Protein AF-A0A392QAY2-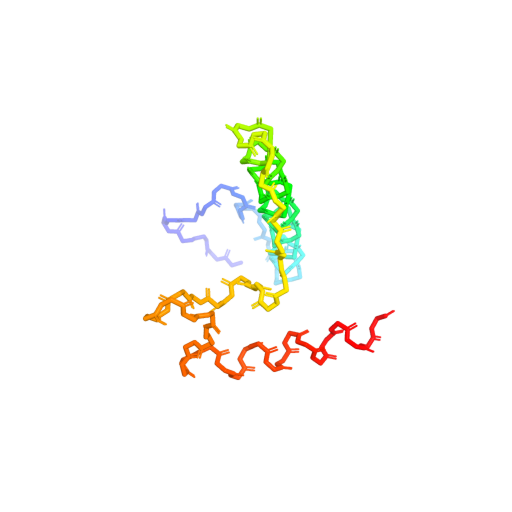F1 (afdb_monomer_lite)

Structure (mmCIF, N/CA/C/O backbone):
data_AF-A0A392QAY2-F1
#
_entry.id   AF-A0A392QAY2-F1
#
loop_
_atom_site.group_PDB
_atom_site.id
_atom_site.type_symbol
_atom_site.label_atom_id
_atom_site.label_alt_id
_atom_site.label_comp_id
_atom_site.label_asym_id
_atom_site.label_entity_id
_atom_site.label_seq_id
_atom_site.pdbx_PDB_ins_code
_atom_site.Cartn_x
_atom_site.Cartn_y
_atom_site.Cartn_z
_atom_site.occupancy
_atom_site.B_iso_or_equiv
_atom_site.auth_seq_id
_atom_site.auth_comp_id
_atom_site.auth_asym_id
_atom_site.auth_atom_id
_atom_site.pdbx_PDB_model_num
ATOM 1 N N . MET A 1 1 ? 17.845 -6.858 -27.250 1.00 67.00 1 MET A N 1
ATOM 2 C CA . MET A 1 1 ? 17.027 -8.064 -26.980 1.00 67.00 1 MET A CA 1
ATOM 3 C C . MET A 1 1 ? 15.867 -8.059 -27.965 1.00 67.00 1 MET A C 1
ATOM 5 O O . MET A 1 1 ? 15.474 -6.971 -28.364 1.00 67.00 1 MET A O 1
ATOM 9 N N . ALA A 1 2 ? 15.394 -9.215 -28.436 1.00 71.44 2 ALA A N 1
ATOM 10 C CA . ALA A 1 2 ? 14.178 -9.247 -29.256 1.00 71.44 2 ALA A CA 1
ATOM 11 C C . ALA A 1 2 ? 12.952 -9.062 -28.337 1.00 71.44 2 ALA A C 1
ATOM 13 O O . ALA A 1 2 ? 12.968 -9.643 -27.249 1.00 71.44 2 ALA A O 1
ATOM 14 N N . PRO A 1 3 ? 11.948 -8.256 -28.724 1.00 72.81 3 PRO A N 1
ATOM 15 C CA . PRO A 1 3 ? 10.779 -7.991 -27.887 1.00 72.81 3 PRO A CA 1
ATOM 16 C C . PRO A 1 3 ? 9.888 -9.234 -27.756 1.00 72.81 3 PRO A C 1
ATOM 18 O O . PRO A 1 3 ? 9.781 -10.028 -28.694 1.00 72.81 3 PRO A O 1
ATOM 21 N N . ALA A 1 4 ? 9.257 -9.393 -26.591 1.00 81.44 4 ALA A N 1
ATOM 22 C CA . ALA A 1 4 ? 8.235 -10.413 -26.355 1.00 81.44 4 ALA A CA 1
ATOM 23 C C . ALA A 1 4 ? 6.879 -9.976 -26.945 1.00 81.44 4 ALA A C 1
ATOM 25 O O . ALA A 1 4 ? 6.622 -8.783 -27.102 1.00 81.44 4 ALA A O 1
ATOM 26 N N . GLU A 1 5 ? 6.003 -10.929 -27.274 1.00 82.00 5 GLU A N 1
ATOM 27 C CA . GLU A 1 5 ? 4.677 -10.627 -27.846 1.00 82.00 5 GLU A CA 1
ATOM 28 C C . GLU A 1 5 ? 3.779 -9.831 -26.882 1.00 82.00 5 GLU A C 1
ATOM 30 O O . GLU A 1 5 ? 2.933 -9.053 -27.321 1.00 82.00 5 GLU A O 1
ATOM 35 N N . ASP A 1 6 ? 3.999 -9.982 -25.578 1.00 84.31 6 ASP A N 1
ATOM 36 C CA . ASP A 1 6 ? 3.299 -9.324 -24.476 1.00 84.31 6 ASP A CA 1
ATOM 37 C C . ASP A 1 6 ? 4.124 -8.194 -23.832 1.00 84.31 6 ASP A C 1
ATOM 39 O O . ASP A 1 6 ? 3.877 -7.800 -22.690 1.00 84.31 6 ASP A O 1
ATOM 43 N N . GLU A 1 7 ? 5.109 -7.649 -24.556 1.00 81.44 7 GLU A N 1
ATOM 44 C CA . GLU A 1 7 ? 5.958 -6.576 -24.045 1.00 81.44 7 GLU A CA 1
ATOM 45 C C . GLU A 1 7 ? 5.121 -5.343 -23.668 1.00 81.44 7 GLU A C 1
ATOM 47 O O . GLU A 1 7 ? 4.472 -4.710 -24.505 1.00 81.44 7 GLU A O 1
ATOM 52 N N . CYS A 1 8 ? 5.150 -5.000 -22.378 1.00 80.50 8 CYS A N 1
ATOM 53 C CA . CYS A 1 8 ? 4.420 -3.863 -21.841 1.00 80.50 8 CYS A CA 1
ATOM 54 C C . CYS A 1 8 ? 4.942 -2.550 -22.449 1.00 80.50 8 CYS A C 1
ATOM 56 O O . CYS A 1 8 ? 6.153 -2.349 -22.568 1.00 80.50 8 CYS A O 1
ATOM 58 N N . ASP A 1 9 ? 4.045 -1.612 -22.766 1.00 82.00 9 ASP A N 1
ATOM 59 C CA . ASP A 1 9 ? 4.404 -0.348 -23.431 1.00 82.00 9 ASP A CA 1
ATOM 60 C C . ASP A 1 9 ? 5.483 0.451 -22.676 1.00 82.00 9 ASP A C 1
ATOM 62 O O . ASP A 1 9 ? 6.266 1.176 -23.285 1.00 82.00 9 ASP A O 1
ATOM 66 N N . TYR A 1 10 ? 5.578 0.287 -21.353 1.00 76.75 10 TYR A N 1
ATOM 67 C CA . TYR A 1 10 ? 6.562 0.967 -20.508 1.00 76.75 10 TYR A CA 1
ATOM 68 C C . TYR A 1 10 ? 8.005 0.476 -20.660 1.00 76.75 10 TYR A C 1
ATOM 70 O O . TYR A 1 10 ? 8.903 1.165 -20.170 1.00 76.75 10 TYR A O 1
ATOM 78 N N . VAL A 1 11 ? 8.222 -0.691 -21.274 1.00 83.12 11 VAL A N 1
ATOM 79 C CA . VAL A 1 11 ? 9.552 -1.283 -21.513 1.00 83.12 11 VAL A CA 1
ATOM 80 C C . VAL A 1 11 ? 9.886 -1.414 -23.002 1.00 83.12 11 VAL A C 1
ATOM 82 O O . VAL A 1 11 ? 10.991 -1.827 -23.355 1.00 83.12 11 VAL A O 1
ATOM 85 N N . ARG A 1 12 ? 8.966 -1.007 -23.885 1.00 83.06 12 ARG A N 1
ATOM 86 C CA . ARG A 1 12 ? 9.168 -1.040 -25.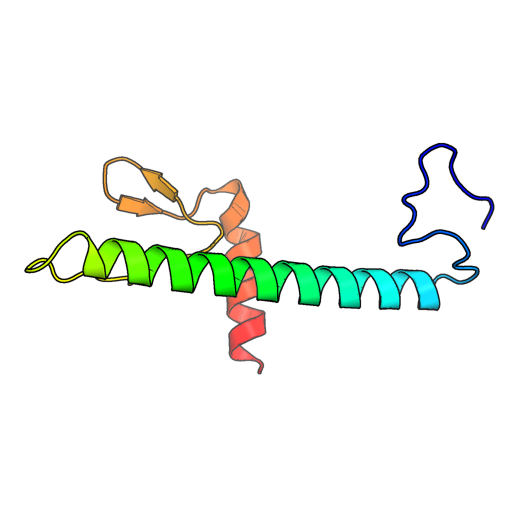333 1.00 83.06 12 ARG A CA 1
ATOM 87 C C . ARG A 1 12 ? 10.314 -0.111 -25.743 1.00 83.06 12 ARG A C 1
ATOM 89 O O . ARG A 1 12 ? 10.342 1.064 -25.385 1.00 83.06 12 ARG A O 1
ATOM 96 N N . GLY A 1 13 ? 11.239 -0.631 -26.549 1.00 83.06 13 GLY A N 1
ATOM 97 C CA . GLY A 1 13 ? 12.362 0.137 -27.102 1.00 83.06 13 GLY A CA 1
ATOM 98 C C . GLY A 1 13 ? 13.597 0.232 -26.202 1.00 83.06 13 GLY A C 1
ATOM 99 O O . GLY A 1 13 ? 14.588 0.823 -26.6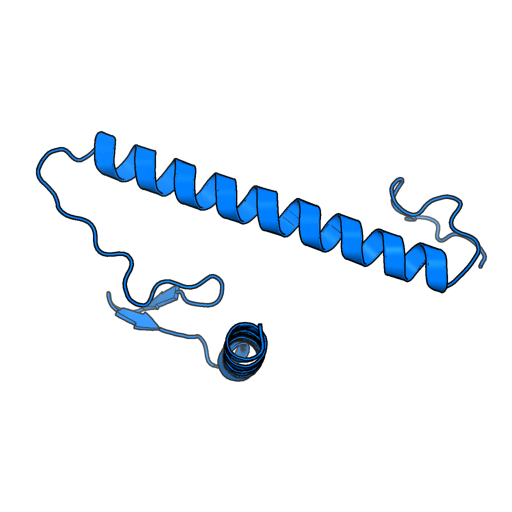25 1.00 83.06 13 GLY A O 1
ATOM 100 N N . LEU A 1 14 ? 13.584 -0.378 -25.012 1.00 88.94 14 LEU A N 1
ATOM 101 C CA . LEU A 1 14 ? 14.790 -0.529 -24.194 1.00 88.94 14 LEU A CA 1
ATOM 102 C C . LEU A 1 14 ? 15.720 -1.551 -24.864 1.00 88.94 14 LEU A C 1
ATOM 104 O O . LEU A 1 14 ? 15.328 -2.677 -25.172 1.00 88.94 14 LEU A O 1
ATOM 108 N N . THR A 1 15 ? 16.966 -1.162 -25.125 1.00 88.44 15 THR A N 1
ATOM 109 C CA . THR A 1 15 ? 17.901 -1.976 -25.921 1.00 88.44 15 THR A CA 1
ATOM 110 C C . THR A 1 15 ? 18.952 -2.676 -25.068 1.00 88.44 15 THR A C 1
ATOM 112 O O . THR A 1 15 ? 19.506 -3.702 -25.482 1.00 88.44 15 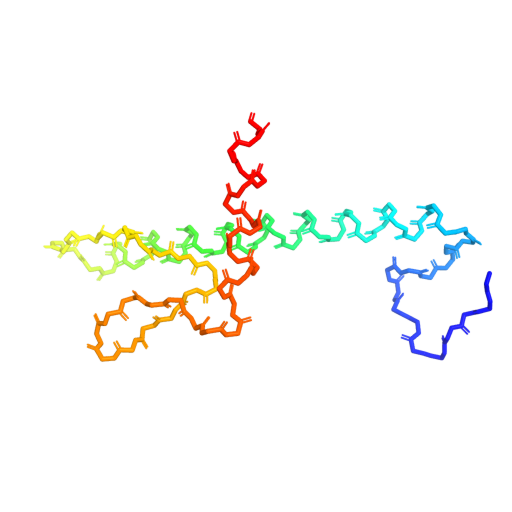THR A O 1
ATOM 115 N N . THR A 1 16 ? 19.181 -2.172 -23.854 1.00 90.00 16 THR A N 1
ATOM 116 C CA . THR A 1 16 ? 20.193 -2.654 -22.914 1.00 90.00 16 THR A CA 1
ATOM 117 C C . THR A 1 16 ? 19.588 -3.111 -21.584 1.00 90.00 16 THR A C 1
ATOM 119 O O . THR A 1 16 ? 18.510 -2.689 -21.169 1.00 90.00 16 THR A O 1
ATOM 122 N N . ARG A 1 17 ? 20.325 -3.963 -20.857 1.00 89.31 17 ARG A N 1
ATOM 123 C CA . ARG A 1 17 ? 19.962 -4.354 -19.484 1.00 89.31 17 ARG A CA 1
ATOM 124 C C . ARG A 1 17 ? 19.954 -3.156 -18.525 1.00 89.31 17 ARG A C 1
ATOM 126 O O . ARG A 1 17 ? 19.158 -3.149 -17.596 1.00 89.31 17 ARG A O 1
ATOM 133 N N . ALA A 1 18 ? 20.837 -2.177 -18.729 1.00 92.62 18 ALA A N 1
ATOM 134 C CA . ALA A 1 18 ? 20.929 -0.997 -17.871 1.00 92.62 18 ALA A CA 1
ATOM 135 C C . ALA A 1 18 ? 19.646 -0.154 -17.942 1.00 92.62 18 ALA A C 1
ATOM 137 O O . ALA A 1 18 ? 19.066 0.146 -16.904 1.00 92.62 18 ALA A O 1
ATOM 138 N N . GLU A 1 19 ? 19.160 0.117 -19.156 1.00 91.38 19 GLU A N 1
ATOM 139 C CA . GLU A 1 19 ? 17.902 0.836 -19.400 1.00 91.38 19 GLU A CA 1
ATOM 140 C C . GLU A 1 19 ? 16.693 0.114 -18.780 1.00 91.38 19 GLU A C 1
ATOM 142 O O . GLU A 1 19 ? 15.832 0.746 -18.170 1.00 91.38 19 GLU A O 1
ATOM 147 N N . LEU A 1 20 ? 16.643 -1.221 -18.875 1.00 90.44 20 LEU A N 1
ATOM 148 C CA . LEU A 1 20 ? 15.593 -2.021 -18.237 1.00 90.44 20 LEU A CA 1
ATOM 149 C C . LEU A 1 20 ? 15.621 -1.907 -16.708 1.00 90.44 20 LEU A C 1
ATOM 151 O O . LEU A 1 20 ? 14.580 -1.696 -16.091 1.00 90.44 20 LEU A O 1
ATOM 155 N N . VAL A 1 21 ? 16.801 -2.025 -16.092 1.00 90.62 21 VAL A N 1
ATOM 156 C CA . VAL A 1 21 ? 16.954 -1.907 -14.633 1.00 90.62 21 VAL A CA 1
ATOM 157 C C . VAL A 1 21 ? 16.573 -0.508 -14.150 1.00 90.62 21 VAL A C 1
ATOM 159 O O . VAL A 1 21 ? 15.864 -0.383 -13.155 1.00 90.62 21 VAL A O 1
ATOM 162 N N . GLU A 1 22 ? 16.998 0.541 -14.854 1.00 91.19 22 GLU A N 1
ATOM 163 C CA . GLU A 1 22 ? 16.618 1.920 -14.534 1.00 91.19 22 GLU A CA 1
ATOM 164 C C . GLU A 1 22 ? 15.102 2.120 -14.626 1.00 91.19 22 GLU A C 1
ATOM 166 O O . GLU A 1 22 ? 14.488 2.683 -13.717 1.00 91.19 22 GLU A O 1
ATOM 171 N N . ARG A 1 23 ? 14.470 1.591 -15.681 1.00 90.06 23 ARG A N 1
ATOM 172 C CA . ARG A 1 23 ? 13.021 1.687 -15.849 1.00 90.06 23 ARG A CA 1
ATOM 173 C C . ARG A 1 23 ? 12.259 0.967 -14.737 1.00 90.06 23 ARG A C 1
ATOM 175 O O . ARG A 1 23 ? 11.273 1.510 -14.242 1.00 90.06 23 ARG A O 1
ATOM 182 N N . ILE A 1 24 ? 12.716 -0.219 -14.331 1.00 89.25 24 ILE A N 1
ATOM 183 C CA . ILE A 1 24 ? 12.134 -0.976 -13.213 1.00 89.25 24 ILE A CA 1
ATOM 184 C C . ILE A 1 24 ? 12.230 -0.172 -11.913 1.00 89.25 24 ILE A C 1
ATOM 186 O O . ILE A 1 24 ? 11.229 -0.064 -11.212 1.00 89.25 24 ILE A O 1
ATOM 190 N N . LYS A 1 25 ? 13.383 0.447 -11.621 1.00 87.31 25 LYS A N 1
ATOM 191 C CA . LYS A 1 25 ? 13.548 1.300 -10.432 1.00 87.31 25 LYS A CA 1
ATOM 192 C C . LYS A 1 25 ? 12.558 2.465 -10.418 1.00 87.31 25 LYS A C 1
ATOM 194 O O . LYS A 1 25 ? 11.839 2.640 -9.443 1.00 87.31 25 LYS A O 1
ATOM 199 N N . GLN A 1 26 ? 12.451 3.201 -11.524 1.00 87.19 26 GLN A N 1
ATOM 200 C CA . GLN A 1 26 ? 11.509 4.322 -11.639 1.00 87.19 26 GLN A CA 1
ATOM 201 C C . GLN A 1 26 ? 10.047 3.885 -11.470 1.00 87.19 26 GLN A C 1
ATOM 203 O O . GLN A 1 26 ? 9.253 4.589 -10.845 1.00 87.19 26 GLN A O 1
ATOM 208 N N . LEU A 1 27 ? 9.675 2.737 -12.047 1.00 86.94 27 LEU A N 1
ATOM 209 C CA . LEU A 1 27 ? 8.339 2.167 -11.878 1.00 86.94 27 LEU A CA 1
ATOM 210 C C . LEU A 1 27 ? 8.090 1.762 -10.421 1.00 86.94 27 LEU A C 1
ATOM 212 O O . LEU A 1 27 ? 7.029 2.084 -9.892 1.00 86.94 27 LEU A O 1
ATOM 216 N N . GLY A 1 28 ? 9.068 1.123 -9.773 1.00 84.38 28 GLY A N 1
ATOM 217 C CA . GLY A 1 28 ? 9.013 0.759 -8.357 1.00 84.38 28 GLY A CA 1
ATOM 218 C C . GLY A 1 28 ? 8.800 1.976 -7.460 1.00 84.38 28 GLY A C 1
ATOM 219 O O . GLY A 1 28 ? 7.828 2.018 -6.710 1.00 84.38 28 GLY A O 1
ATOM 220 N N . GLU A 1 29 ? 9.621 3.017 -7.614 1.00 83.38 29 GLU A N 1
ATOM 221 C CA . GLU A 1 29 ? 9.486 4.266 -6.853 1.00 83.38 29 GLU A CA 1
ATOM 222 C C . GLU A 1 29 ? 8.134 4.955 -7.082 1.00 83.38 29 GLU A C 1
ATOM 224 O O . GLU A 1 29 ? 7.520 5.467 -6.145 1.00 83.38 29 GLU A O 1
ATOM 229 N N . GLY A 1 30 ? 7.659 4.988 -8.332 1.00 86.19 30 GLY A N 1
ATOM 230 C CA . GLY A 1 30 ? 6.377 5.599 -8.677 1.00 86.19 30 GLY A CA 1
ATOM 231 C C . GLY A 1 30 ? 5.191 4.864 -8.052 1.00 86.19 30 GLY A C 1
ATOM 232 O O . GLY A 1 30 ? 4.294 5.502 -7.497 1.00 86.19 30 GLY A O 1
ATOM 233 N N . ILE A 1 31 ? 5.201 3.529 -8.107 1.00 86.62 31 ILE A N 1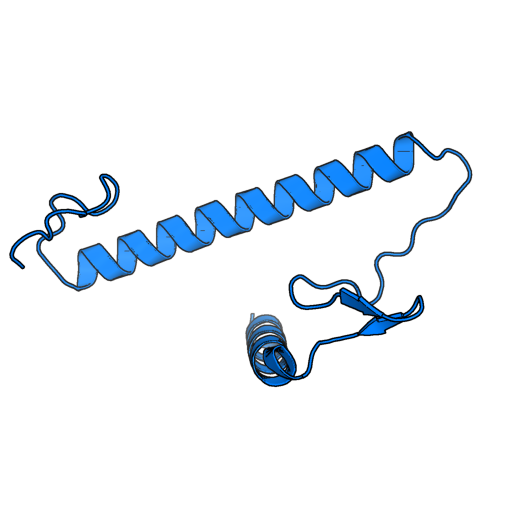
ATOM 234 C CA . ILE A 1 31 ? 4.164 2.682 -7.504 1.00 86.62 31 ILE A CA 1
ATOM 235 C C . ILE A 1 31 ? 4.188 2.817 -5.981 1.00 86.62 31 ILE A C 1
ATOM 237 O O . ILE A 1 31 ? 3.128 2.992 -5.382 1.00 86.62 31 ILE A O 1
ATOM 241 N N . PHE A 1 32 ? 5.373 2.802 -5.367 1.00 82.81 32 PHE A N 1
ATOM 242 C CA . PHE A 1 32 ? 5.519 2.930 -3.920 1.00 82.81 32 PHE A CA 1
ATOM 243 C C . PHE A 1 32 ? 4.966 4.267 -3.414 1.00 82.81 32 PHE A C 1
ATOM 245 O O . PHE A 1 32 ? 4.096 4.290 -2.545 1.00 82.81 32 PHE A O 1
ATOM 252 N N . LYS A 1 33 ? 5.359 5.384 -4.042 1.00 86.81 33 LYS A N 1
ATOM 253 C CA . LYS A 1 33 ? 4.844 6.721 -3.696 1.00 86.81 33 LYS A CA 1
ATOM 254 C C . LYS A 1 33 ? 3.327 6.820 -3.864 1.00 86.81 33 LYS A C 1
ATOM 256 O O . LYS A 1 33 ? 2.651 7.423 -3.032 1.00 86.81 33 LYS A O 1
ATOM 261 N N . ALA A 1 34 ? 2.775 6.226 -4.924 1.00 89.50 34 ALA A N 1
ATOM 262 C CA . ALA A 1 34 ? 1.331 6.211 -5.145 1.00 89.50 34 ALA A CA 1
ATOM 263 C C . ALA A 1 34 ? 0.590 5.384 -4.080 1.00 89.50 34 ALA A C 1
ATOM 265 O O . ALA A 1 34 ? -0.452 5.821 -3.585 1.00 89.50 34 ALA A O 1
ATOM 266 N N . ALA A 1 35 ? 1.128 4.221 -3.706 1.00 88.62 35 ALA A N 1
ATOM 267 C CA . ALA A 1 35 ? 0.569 3.366 -2.665 1.00 88.62 35 ALA A CA 1
ATOM 268 C C . ALA A 1 35 ? 0.609 4.052 -1.292 1.00 88.62 35 ALA A C 1
ATOM 270 O O . ALA A 1 35 ? -0.424 4.117 -0.623 1.00 88.62 35 ALA A O 1
ATOM 271 N N . GLN A 1 36 ? 1.751 4.645 -0.924 1.00 88.06 36 GLN A N 1
ATOM 272 C CA . GLN A 1 36 ? 1.912 5.415 0.309 1.00 88.06 36 GLN A CA 1
ATOM 273 C C . GLN A 1 36 ? 0.899 6.565 0.381 1.00 88.06 36 GLN A C 1
ATOM 275 O O . GLN A 1 36 ? 0.135 6.663 1.340 1.00 88.06 36 GLN A O 1
ATOM 280 N N . HIS A 1 37 ? 0.813 7.388 -0.669 1.00 92.56 37 HIS A N 1
ATOM 281 C CA . HIS A 1 37 ? -0.153 8.486 -0.714 1.00 92.56 37 HIS A CA 1
ATOM 282 C C . HIS A 1 37 ? -1.602 7.983 -0.608 1.00 92.56 37 HIS A C 1
ATOM 284 O O . HIS A 1 37 ? -2.424 8.561 0.106 1.00 92.56 37 HIS A O 1
ATOM 290 N N . SER A 1 38 ? -1.944 6.899 -1.314 1.00 94.44 38 SER A N 1
ATOM 291 C CA . SER A 1 38 ? -3.284 6.308 -1.246 1.00 94.44 38 SER A CA 1
ATOM 292 C C . SER A 1 38 ? -3.625 5.835 0.168 1.00 94.44 38 SER A C 1
ATOM 294 O O . SER A 1 38 ? -4.757 6.026 0.616 1.00 94.44 38 SER A O 1
ATOM 296 N N . TRP A 1 39 ? -2.660 5.237 0.866 1.00 91.88 39 TRP A N 1
ATOM 297 C CA . TRP A 1 39 ? -2.805 4.786 2.244 1.00 91.88 39 TRP A CA 1
ATOM 298 C C . TRP A 1 39 ? -3.035 5.949 3.212 1.00 91.88 39 TRP A C 1
ATOM 300 O O . TRP A 1 39 ? -4.033 5.963 3.934 1.00 91.88 39 TRP A O 1
ATOM 310 N N . GLU A 1 40 ? -2.161 6.957 3.185 1.00 92.69 40 GLU A N 1
ATOM 311 C CA . GLU A 1 40 ? -2.253 8.143 4.043 1.00 92.69 40 GLU A CA 1
ATOM 312 C C . GLU A 1 40 ? -3.587 8.876 3.847 1.00 92.69 40 GLU A C 1
ATOM 314 O O . GLU A 1 40 ? -4.265 9.236 4.814 1.00 92.69 40 GLU A O 1
ATOM 319 N N . ASN A 1 41 ? -4.010 9.034 2.591 1.00 96.56 41 ASN A N 1
ATOM 320 C CA . ASN A 1 41 ? -5.282 9.655 2.251 1.00 96.56 41 ASN A CA 1
ATOM 321 C C . ASN A 1 41 ? -6.485 8.835 2.752 1.00 96.56 41 ASN A C 1
ATOM 323 O O . ASN A 1 41 ? -7.425 9.399 3.314 1.00 96.56 41 ASN A O 1
ATOM 327 N N . ALA A 1 42 ? -6.470 7.508 2.586 1.00 95.88 42 ALA A N 1
ATOM 328 C CA . ALA A 1 42 ? -7.529 6.642 3.102 1.00 95.88 42 ALA A CA 1
ATOM 329 C C . ALA A 1 42 ? -7.613 6.705 4.637 1.00 95.88 42 ALA A C 1
ATOM 331 O O . ALA A 1 42 ? -8.704 6.859 5.189 1.00 95.88 42 ALA A O 1
ATOM 332 N N . LEU A 1 43 ? -6.471 6.673 5.331 1.00 93.62 43 LEU A N 1
ATOM 333 C CA . LEU A 1 43 ? -6.407 6.813 6.786 1.00 93.62 43 LEU A CA 1
ATOM 334 C C . LEU A 1 43 ? -6.970 8.165 7.252 1.00 93.62 43 LEU A C 1
ATOM 336 O O . LEU A 1 43 ? -7.730 8.217 8.221 1.00 93.62 43 LEU A O 1
ATOM 340 N N . ALA A 1 44 ? -6.639 9.256 6.557 1.00 94.75 44 ALA A N 1
ATOM 341 C CA . ALA A 1 44 ? -7.178 10.580 6.854 1.00 94.75 44 ALA A CA 1
ATOM 342 C C . ALA A 1 44 ? -8.708 10.622 6.701 1.00 94.75 44 ALA A C 1
ATOM 344 O O . ALA A 1 44 ? -9.406 11.130 7.580 1.00 94.75 44 ALA A O 1
ATOM 345 N N . GLN A 1 45 ? -9.241 10.031 5.628 1.00 97.44 45 GLN A N 1
ATOM 346 C CA . GLN A 1 45 ? -10.687 9.935 5.415 1.00 97.44 45 GLN A CA 1
ATOM 347 C C . GLN A 1 45 ? -11.378 9.121 6.514 1.00 97.44 45 GLN A C 1
ATOM 349 O O . GLN A 1 45 ? -12.409 9.552 7.028 1.00 97.44 45 GLN A O 1
ATOM 354 N N . VAL A 1 46 ? -10.797 7.989 6.927 1.00 96.56 46 VAL A N 1
ATOM 355 C CA . VAL A 1 46 ? -11.331 7.160 8.022 1.00 96.56 46 VAL A CA 1
ATOM 356 C C . VAL A 1 46 ? -11.392 7.945 9.332 1.00 96.56 46 VAL A C 1
ATOM 358 O O . VAL A 1 46 ? -12.418 7.902 10.012 1.00 96.56 46 VAL A O 1
ATOM 361 N N . LYS A 1 47 ? -10.347 8.713 9.666 1.00 94.75 47 LYS A N 1
ATOM 362 C CA . LYS A 1 47 ? -10.329 9.567 10.867 1.00 94.75 47 LYS A CA 1
ATOM 363 C C . LYS A 1 47 ? -11.432 10.629 10.833 1.00 94.75 47 LYS A C 1
ATOM 365 O O . LYS A 1 47 ? -12.108 10.838 11.835 1.00 94.75 47 LYS A O 1
ATOM 370 N N . ILE A 1 48 ? -11.657 11.266 9.681 1.00 96.12 48 ILE A N 1
ATOM 371 C CA . ILE A 1 48 ? -12.718 12.275 9.510 1.00 96.12 48 ILE A CA 1
ATOM 372 C C . ILE A 1 48 ? -14.113 11.646 9.613 1.00 96.12 48 ILE A C 1
ATOM 374 O O . ILE A 1 48 ? -15.002 12.220 10.239 1.00 96.12 48 ILE A O 1
ATOM 378 N N . ALA A 1 49 ? -14.311 10.472 9.011 1.00 97.25 49 ALA A N 1
ATOM 379 C CA . ALA A 1 49 ? -15.598 9.779 8.997 1.00 97.25 49 ALA A CA 1
ATOM 380 C C . ALA A 1 49 ? -16.023 9.249 10.378 1.00 97.25 49 ALA A C 1
ATOM 382 O O . ALA A 1 49 ? -17.201 8.961 10.582 1.00 97.25 49 ALA A O 1
ATOM 383 N N . ASN A 1 50 ? -15.088 9.139 11.326 1.00 97.12 50 ASN A N 1
ATOM 384 C CA . ASN A 1 50 ? -15.317 8.600 12.664 1.00 97.12 50 ASN A CA 1
ATOM 385 C C . ASN A 1 50 ? -14.922 9.623 13.749 1.00 97.12 50 ASN A C 1
ATOM 387 O O . ASN A 1 50 ? -13.951 9.408 14.482 1.00 97.12 50 ASN A O 1
ATOM 391 N N . PRO A 1 51 ? -15.654 10.749 13.866 1.00 93.25 51 PRO A N 1
ATOM 392 C CA . PRO A 1 51 ? -15.336 11.776 14.848 1.00 93.25 51 PRO A CA 1
ATOM 393 C C . PRO A 1 51 ? -15.517 11.230 16.273 1.00 93.25 51 PRO A C 1
ATOM 395 O O . PRO A 1 51 ? -16.573 10.704 16.617 1.00 93.25 51 PRO A O 1
ATOM 398 N N . GLY A 1 52 ? -14.486 11.373 17.110 1.00 94.06 52 GLY A N 1
ATOM 399 C CA . GLY A 1 52 ? -14.498 10.923 18.509 1.00 94.06 52 GLY A CA 1
ATOM 400 C C . GLY A 1 52 ? -13.850 9.559 18.764 1.00 94.06 52 GLY A C 1
ATOM 401 O O . GLY A 1 52 ? -13.803 9.136 19.916 1.00 94.06 52 GLY A O 1
ATOM 402 N N . LEU A 1 53 ? -13.328 8.893 17.730 1.00 94.38 53 LEU A N 1
ATOM 403 C CA . LEU A 1 53 ? -12.446 7.736 17.883 1.00 94.38 53 LEU A CA 1
ATOM 404 C C . LEU A 1 53 ? -10.992 8.144 17.626 1.00 94.38 53 LEU A C 1
ATOM 406 O O . LEU A 1 53 ? -10.686 8.801 16.631 1.00 94.38 53 LEU A O 1
ATOM 410 N N . GLU A 1 54 ? -10.092 7.726 18.513 1.00 91.50 54 GLU A N 1
ATOM 411 C CA . GLU A 1 54 ? -8.652 7.806 18.274 1.00 91.50 54 GLU A CA 1
ATOM 412 C C . GLU A 1 54 ? -8.181 6.532 17.568 1.00 91.50 54 GLU A C 1
ATOM 414 O O . GLU A 1 54 ? -8.465 5.418 18.006 1.00 91.50 54 GLU A O 1
ATOM 419 N N . PHE A 1 55 ? -7.462 6.700 16.457 1.00 90.62 55 PHE A N 1
ATOM 420 C CA . PHE A 1 55 ? -6.913 5.594 15.674 1.00 90.62 55 PHE A CA 1
ATOM 421 C C . PHE A 1 55 ? -5.406 5.494 15.907 1.00 90.62 55 PHE A C 1
ATOM 423 O O . PHE A 1 55 ? -4.683 6.447 15.609 1.00 90.62 55 PHE A O 1
ATOM 430 N N . SER A 1 56 ? -4.940 4.334 16.375 1.00 90.75 56 SER A N 1
ATOM 431 C CA . SER A 1 56 ? -3.517 3.975 16.363 1.00 90.75 56 SER A CA 1
ATOM 432 C C . SER A 1 56 ? -3.153 3.293 15.044 1.00 90.75 56 SER A C 1
ATOM 434 O O . SER A 1 56 ? -3.947 2.521 14.505 1.00 90.75 56 SER A O 1
ATOM 436 N N . THR A 1 57 ? -1.955 3.578 14.539 1.00 91.00 57 THR A N 1
ATOM 437 C CA . THR A 1 57 ? -1.351 2.870 13.398 1.00 91.00 57 THR A CA 1
ATOM 438 C C . THR A 1 57 ? -0.172 1.994 13.805 1.00 91.00 57 THR A C 1
ATOM 440 O O . THR A 1 57 ? 0.566 1.507 12.953 1.00 91.00 57 THR A O 1
ATOM 443 N N . GLU A 1 58 ? 0.033 1.812 15.106 1.00 91.56 58 GLU A N 1
ATOM 444 C CA . GLU A 1 58 ? 1.131 1.013 15.635 1.00 91.56 58 GLU A CA 1
ATOM 445 C C . GLU A 1 58 ? 1.037 -0.443 15.162 1.00 91.56 58 GLU A C 1
ATOM 447 O O . GLU A 1 58 ? -0.033 -1.056 15.171 1.00 91.56 58 GLU A O 1
ATOM 452 N N . GLY A 1 59 ? 2.171 -0.987 14.719 1.00 90.81 59 GLY A N 1
ATOM 453 C CA . GLY A 1 59 ? 2.276 -2.357 14.224 1.00 90.81 59 GLY A CA 1
ATOM 454 C C . GLY A 1 59 ? 1.662 -2.600 12.843 1.00 90.81 59 GLY A C 1
ATOM 455 O O . GLY A 1 59 ? 1.684 -3.741 12.386 1.00 90.81 59 GLY A O 1
ATOM 456 N N . MET A 1 60 ? 1.118 -1.579 12.172 1.00 92.06 60 MET A N 1
ATOM 457 C CA . MET A 1 60 ? 0.673 -1.687 10.780 1.00 92.06 60 MET A CA 1
ATOM 458 C C . MET A 1 60 ? 1.878 -1.739 9.835 1.00 92.06 60 MET A C 1
ATOM 460 O O . MET A 1 60 ? 2.874 -1.065 10.065 1.00 92.06 60 MET A O 1
ATOM 464 N N . GLY A 1 61 ? 1.760 -2.502 8.751 1.00 88.06 61 GLY A N 1
ATOM 465 C CA . GLY A 1 61 ? 2.796 -2.642 7.727 1.00 88.06 61 GLY A CA 1
ATOM 466 C C . GLY A 1 61 ? 2.210 -3.263 6.462 1.00 88.06 61 GLY A C 1
ATOM 467 O O . GLY A 1 61 ? 1.157 -3.905 6.525 1.00 88.06 61 GLY A O 1
ATOM 468 N N . MET A 1 62 ? 2.864 -3.063 5.316 1.00 85.88 62 MET A N 1
ATOM 469 C CA . MET A 1 62 ? 2.361 -3.506 4.006 1.00 85.88 62 MET A CA 1
ATOM 470 C C . MET A 1 62 ? 2.155 -5.025 3.937 1.00 85.88 62 MET A C 1
ATOM 472 O O . MET A 1 62 ? 1.187 -5.490 3.333 1.00 85.88 62 MET A O 1
ATOM 476 N N . LEU A 1 63 ? 3.041 -5.797 4.572 1.00 91.50 63 LEU A N 1
ATOM 477 C CA . LEU A 1 63 ? 3.017 -7.260 4.538 1.00 91.50 63 LEU A CA 1
ATOM 478 C C . LEU A 1 63 ? 2.226 -7.875 5.700 1.00 91.50 63 LEU A C 1
ATOM 480 O O . LEU A 1 63 ? 2.049 -9.096 5.768 1.00 91.50 63 LEU A O 1
ATOM 484 N N . ARG A 1 64 ? 1.724 -7.044 6.618 1.00 93.62 64 ARG A N 1
ATOM 485 C CA . ARG A 1 64 ? 0.986 -7.479 7.804 1.00 93.62 64 ARG A CA 1
ATOM 486 C C . ARG A 1 64 ? -0.502 -7.602 7.504 1.00 93.62 64 ARG A C 1
ATOM 488 O O . ARG A 1 64 ? -1.056 -6.943 6.628 1.00 93.62 64 ARG A O 1
ATOM 495 N N . LYS A 1 65 ? -1.185 -8.462 8.255 1.00 95.38 65 LYS A N 1
ATOM 496 C CA . LYS A 1 65 ? -2.635 -8.668 8.137 1.00 95.38 65 LYS A CA 1
ATOM 497 C C . LYS A 1 65 ? -3.282 -8.823 9.502 1.00 95.38 65 LYS A C 1
ATOM 499 O O . LYS A 1 65 ? -2.610 -9.122 10.484 1.00 95.38 65 LYS A O 1
ATOM 504 N N . VAL A 1 66 ? -4.604 -8.690 9.545 1.00 96.00 66 VAL A N 1
ATOM 505 C CA . VAL A 1 66 ? -5.382 -8.950 10.759 1.00 96.00 66 VAL A CA 1
ATOM 506 C C . VAL A 1 66 ? -5.770 -10.428 10.824 1.00 96.00 66 VAL A C 1
ATOM 508 O O . VAL A 1 66 ? -6.404 -10.945 9.903 1.00 96.00 66 VAL A O 1
ATOM 511 N N . VAL A 1 67 ? -5.411 -11.103 11.914 1.00 95.56 67 VAL A N 1
ATOM 512 C CA . VAL A 1 67 ? -5.859 -12.459 12.267 1.00 95.56 67 VAL A CA 1
ATOM 513 C C . VAL A 1 67 ? -6.388 -12.411 13.692 1.00 95.56 67 VAL A C 1
ATOM 515 O O . VAL A 1 67 ? -5.688 -11.951 14.587 1.00 95.56 67 VAL A O 1
ATOM 518 N N . ASP A 1 68 ? -7.641 -12.823 13.893 1.00 96.00 68 ASP A N 1
ATOM 519 C CA . ASP A 1 68 ? -8.297 -12.848 15.211 1.00 96.00 68 ASP A CA 1
ATOM 520 C C . ASP A 1 68 ? -8.198 -11.519 15.989 1.00 96.00 68 ASP A C 1
ATOM 522 O O . ASP A 1 68 ? -8.041 -11.484 17.208 1.00 96.00 68 ASP A O 1
ATOM 526 N N . GLY A 1 69 ? -8.281 -10.397 15.265 1.00 94.75 69 GLY A N 1
ATOM 527 C CA . GLY A 1 69 ? -8.201 -9.047 15.833 1.00 94.75 69 GLY A CA 1
ATOM 528 C C . GLY A 1 69 ? -6.783 -8.555 16.145 1.00 94.75 69 GLY A C 1
ATOM 529 O O . GLY A 1 69 ? -6.640 -7.449 16.655 1.00 94.75 69 GLY A O 1
ATOM 530 N N . GLN A 1 70 ? -5.743 -9.328 15.825 1.00 94.88 70 GLN A N 1
ATOM 531 C CA . GLN A 1 70 ? -4.343 -8.944 16.004 1.00 94.88 70 GLN A CA 1
ATOM 532 C C . GLN A 1 70 ? -3.674 -8.678 14.661 1.00 94.88 70 GLN A C 1
ATOM 534 O O . GLN A 1 70 ? -3.927 -9.382 13.682 1.00 94.88 70 GLN A O 1
ATOM 539 N N . ILE A 1 71 ? -2.794 -7.678 14.620 1.00 95.75 71 ILE A N 1
ATOM 540 C CA . ILE A 1 71 ? -1.943 -7.436 13.457 1.00 95.75 71 ILE A CA 1
ATOM 541 C C . ILE A 1 71 ? -0.753 -8.387 13.544 1.00 95.75 71 ILE A C 1
ATOM 543 O O . ILE A 1 71 ? 0.010 -8.354 14.507 1.00 95.75 71 ILE A O 1
ATOM 547 N N . VAL A 1 72 ? -0.609 -9.247 12.541 1.00 95.81 72 VAL A N 1
ATOM 548 C CA . VAL A 1 72 ? 0.442 -10.262 12.479 1.00 95.81 72 VAL A CA 1
ATOM 549 C C . VAL A 1 72 ? 1.148 -10.211 11.136 1.00 95.81 72 VAL A C 1
ATOM 551 O O . VAL A 1 72 ? 0.538 -9.902 10.108 1.00 95.81 72 VAL A O 1
ATOM 554 N N . ILE A 1 73 ? 2.423 -10.585 11.137 1.00 95.62 73 ILE A N 1
ATOM 555 C CA . ILE A 1 73 ? 3.148 -10.877 9.911 1.00 95.62 73 ILE A CA 1
ATOM 556 C C . ILE A 1 73 ? 2.914 -12.339 9.500 1.00 95.62 73 ILE A C 1
ATOM 558 O O . ILE A 1 73 ? 3.198 -13.253 10.279 1.00 95.62 73 ILE A O 1
ATOM 562 N N . PRO A 1 74 ? 2.366 -12.607 8.303 1.00 95.25 74 PRO A N 1
ATOM 563 C CA . PRO A 1 74 ? 2.285 -13.960 7.770 1.00 95.25 74 PRO A CA 1
ATOM 564 C C . PRO A 1 74 ? 3.674 -14.588 7.636 1.00 95.25 74 PRO A C 1
ATOM 566 O O . PRO A 1 74 ? 4.614 -13.927 7.203 1.00 95.25 74 PRO A O 1
ATOM 569 N N . ASP A 1 75 ? 3.787 -15.889 7.906 1.00 93.94 75 ASP A N 1
ATOM 570 C CA . ASP A 1 75 ? 5.072 -16.603 7.844 1.00 93.94 75 ASP A CA 1
ATOM 571 C C . ASP A 1 75 ? 5.795 -16.451 6.502 1.00 93.94 75 ASP A C 1
ATOM 573 O O . ASP A 1 75 ? 7.012 -16.309 6.471 1.00 93.94 75 ASP A O 1
ATOM 577 N N . GLN A 1 76 ? 5.041 -16.420 5.401 1.00 94.12 76 GLN A N 1
ATOM 578 C CA . GLN A 1 76 ? 5.581 -16.239 4.051 1.00 94.12 76 GLN A CA 1
ATOM 579 C C . GLN A 1 76 ? 6.245 -14.872 3.817 1.00 94.12 76 GLN A C 1
ATOM 581 O O . GLN A 1 76 ? 7.005 -14.738 2.867 1.00 94.12 76 GLN A O 1
ATOM 586 N N . TYR A 1 77 ? 5.959 -13.874 4.659 1.00 94.25 77 TYR A N 1
ATOM 587 C CA . TYR A 1 77 ? 6.515 -12.525 4.553 1.00 94.25 77 TYR A CA 1
ATOM 588 C C . TYR A 1 77 ? 7.522 -12.196 5.655 1.00 94.25 77 TYR A C 1
ATOM 590 O O . TYR A 1 77 ? 8.152 -11.151 5.584 1.00 94.25 77 TYR A O 1
ATOM 598 N N . ARG A 1 78 ? 7.730 -13.080 6.644 1.00 91.88 78 ARG A N 1
ATOM 599 C CA . ARG A 1 78 ? 8.636 -12.802 7.773 1.00 91.88 78 ARG A CA 1
ATOM 600 C C . ARG A 1 78 ? 10.063 -12.455 7.355 1.00 91.88 78 ARG A C 1
ATOM 602 O O . ARG A 1 78 ? 10.687 -1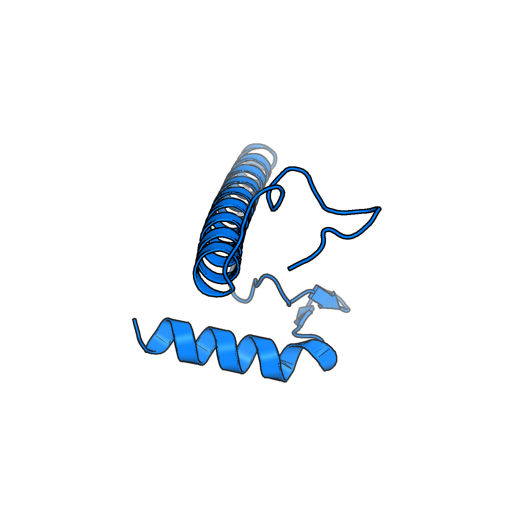1.650 8.025 1.00 91.88 78 ARG A O 1
ATOM 609 N N . GLN A 1 79 ? 10.578 -13.095 6.306 1.00 90.81 79 GLN A N 1
ATOM 610 C CA . GLN A 1 79 ? 11.923 -12.802 5.799 1.00 90.81 79 GLN A CA 1
ATOM 611 C C . GLN A 1 79 ? 11.965 -11.458 5.074 1.00 90.81 79 GLN A C 1
ATOM 613 O O . GLN A 1 79 ? 12.839 -10.658 5.358 1.00 90.81 79 GLN A O 1
ATOM 618 N N . MET A 1 80 ? 10.980 -11.198 4.214 1.00 89.44 80 MET A N 1
ATOM 619 C CA . MET A 1 80 ? 10.890 -9.954 3.448 1.00 89.44 80 MET A CA 1
ATOM 620 C C . MET A 1 80 ? 10.747 -8.727 4.354 1.00 89.44 80 MET A C 1
ATOM 622 O O . MET A 1 80 ? 11.433 -7.747 4.144 1.00 89.44 80 MET A O 1
ATOM 626 N N . GLU A 1 81 ? 9.924 -8.798 5.402 1.00 87.44 81 GLU A N 1
ATOM 627 C CA . GLU A 1 81 ? 9.807 -7.681 6.351 1.00 87.44 81 GLU A CA 1
ATOM 628 C C . GLU A 1 81 ? 11.096 -7.462 7.150 1.00 87.44 81 GLU A C 1
ATOM 630 O O . GLU A 1 81 ? 11.439 -6.326 7.431 1.00 87.44 81 GLU A O 1
ATOM 635 N N . ALA A 1 82 ? 11.824 -8.526 7.504 1.00 87.19 82 ALA A N 1
ATOM 636 C CA . ALA A 1 82 ? 13.108 -8.369 8.186 1.00 87.19 82 ALA A CA 1
ATOM 637 C C . ALA A 1 82 ? 14.153 -7.704 7.275 1.00 87.19 82 ALA A C 1
ATOM 639 O O . ALA A 1 82 ? 14.918 -6.869 7.739 1.00 87.19 82 ALA A O 1
ATOM 640 N N . GLU A 1 83 ? 14.163 -8.053 5.986 1.00 86.94 83 GLU A N 1
ATOM 641 C CA . GLU A 1 83 ? 15.015 -7.408 4.981 1.00 86.94 83 GLU A CA 1
ATOM 642 C C . GLU A 1 83 ? 14.628 -5.929 4.786 1.00 86.94 83 GLU A C 1
ATOM 644 O O . GLU A 1 83 ? 15.509 -5.074 4.808 1.00 86.94 83 GLU A O 1
ATOM 649 N N . ASP A 1 84 ? 13.329 -5.615 4.687 1.00 80.88 84 ASP A N 1
ATOM 650 C CA . ASP A 1 84 ? 12.832 -4.234 4.573 1.00 80.88 84 ASP A CA 1
ATOM 651 C C . ASP A 1 84 ? 13.180 -3.395 5.828 1.00 80.88 84 ASP A C 1
ATOM 653 O O . ASP A 1 84 ? 13.656 -2.267 5.703 1.00 80.88 84 ASP A O 1
ATOM 657 N N . GLU A 1 85 ? 12.999 -3.940 7.041 1.00 77.50 85 GLU A N 1
ATOM 658 C CA . GLU A 1 85 ? 13.356 -3.272 8.309 1.00 77.50 85 GLU A CA 1
ATOM 659 C C . GLU A 1 85 ? 14.875 -3.001 8.398 1.00 77.50 85 GLU A C 1
ATOM 661 O O . GLU A 1 85 ? 15.292 -1.929 8.839 1.00 77.50 85 GLU A O 1
ATOM 666 N N . GLU A 1 86 ? 15.717 -3.937 7.941 1.00 73.69 86 GLU A N 1
ATOM 667 C CA . GLU A 1 86 ? 17.175 -3.761 7.887 1.00 73.69 86 GLU A CA 1
ATOM 668 C C . GLU A 1 86 ? 17.609 -2.705 6.855 1.00 73.69 86 GLU A C 1
ATOM 670 O O . GLU A 1 86 ? 18.600 -2.006 7.080 1.00 73.69 86 GLU A O 1
ATOM 675 N N . GLU A 1 87 ? 16.913 -2.585 5.721 1.00 70.25 87 GLU A N 1
ATOM 676 C CA . GLU A 1 87 ? 17.170 -1.540 4.721 1.00 70.25 87 GLU A CA 1
ATOM 677 C C . GLU A 1 87 ? 16.788 -0.146 5.249 1.00 70.25 87 GLU A C 1
ATOM 679 O O . GLU A 1 87 ? 17.571 0.790 5.087 1.00 70.25 87 GLU A O 1
ATOM 684 N N . GLU A 1 88 ? 15.655 -0.009 5.949 1.00 64.50 88 GLU A N 1
ATOM 685 C CA . GLU A 1 88 ? 15.229 1.263 6.559 1.00 64.50 88 GLU A CA 1
ATOM 686 C C . GLU A 1 88 ? 16.155 1.736 7.696 1.00 64.50 88 GLU A C 1
ATOM 688 O O . GLU A 1 88 ? 16.326 2.940 7.883 1.00 64.50 88 GLU A O 1
ATOM 693 N N . GLU A 1 89 ? 16.782 0.828 8.454 1.00 66.06 89 GLU A N 1
ATOM 694 C CA . GLU A 1 89 ? 17.759 1.188 9.500 1.00 66.06 89 GLU A CA 1
ATOM 695 C C . GLU A 1 89 ? 19.109 1.684 8.944 1.00 66.06 89 GLU A C 1
ATOM 697 O O . GLU A 1 89 ? 19.918 2.255 9.686 1.00 66.06 89 GLU A O 1
ATOM 702 N N . GLN A 1 90 ? 19.384 1.442 7.659 1.00 53.72 90 GLN A N 1
ATOM 703 C CA . GLN A 1 90 ? 20.651 1.787 7.008 1.00 53.72 90 GLN A CA 1
ATOM 704 C C . GLN A 1 90 ? 20.640 3.151 6.290 1.00 53.72 90 GLN A C 1
ATOM 706 O O . GLN A 1 90 ? 21.719 3.607 5.890 1.00 53.72 90 GLN A O 1
ATOM 711 N N . ASP A 1 91 ? 19.480 3.805 6.178 1.00 47.44 91 ASP A N 1
ATOM 712 C CA . ASP A 1 91 ? 19.277 5.149 5.599 1.00 47.44 91 ASP A CA 1
ATOM 713 C C . ASP A 1 91 ? 19.094 6.252 6.669 1.00 47.44 91 ASP A C 1
ATOM 715 O O . ASP A 1 91 ? 19.526 7.406 6.409 1.00 47.44 91 ASP A O 1
#

pLDDT: mean 87.63, std 9.21, range [47.44, 97.44]

Foldseek 3Di:
DDDDPPHDPQCPPPDDPVSVVVSVVVVVVVVVVVVVVVVVVVVVVVPVVDDPDDDDCPLDDPQWDDDPNDTDHDPVCPVVVVVVVVVVVVD

Radius of gyration: 18.75 Å; chains: 1; bounding box: 36×29×48 Å

Secondary structure (DSSP, 8-state):
-PPPTT--TTTTT--SHHHHHHHHHHHHHHHHHHHHHHHHHHHHHHHHHSTT-----TT--TT-EEETTEEE--GGGHHHHHHHHHHHTT-

Sequence (91 aa):
MAPAEDECDYVRGLTTRAELVERIKQLGEGIFKAAQHSWENALAQVKIANPGLEFSTEGMGMLRKVVDGQIVIPDQYRQMEAEDEEEEEQD

Organism: NCBI:txid97028